Protein AF-A0AAU5PHC1-F1 (afdb_monomer)

Mean predicted aligned error: 9.06 Å

Nearest PDB structures (foldseek):
  3qk3-assembly1_A  TM=7.270E-01  e=2.973E-03  Homo sapiens
  3qk3-assembly1_C  TM=6.593E-01  e=1.874E-03  Homo sapiens
  1yhp-assembly1_A  TM=6.901E-01  e=7.479E-03  Dictyostelium discoideum
  1bd7-assembly1_B  TM=6.753E-01  e=7.923E-03  Rattus norvegicus
  1bd7-assembly1_A  TM=6.734E-01  e=8.892E-03  Rattus norvegicus

Sequence (109 aa):
MGKVTLFSEPNYGGKSWEIPVDGETYTRAATGLDKIASIKIDQSQGRTRTYCVALYGKLPKSPADFEDSQCEKFEEDTPDTGEAAGNGWIRASVRTEEFNKQADYFAGE

pLDDT: mean 76.1, std 15.81, range [40.91, 93.06]

Foldseek 3Di:
DWKKKFALAFQNDDDIAIDDQPQDKDWPVNRVHQWGFWMATRPVPDPPWQKKKWFAQDDQPDPVCVVPPPTDIDRHTGRGPPPSRNGTMMTIHTPDCCVVVVVVVPPDD

Radius of gyration: 14.25 Å; Cα contacts (8 Å, |Δi|>4): 230; chains: 1; bounding box: 30×21×46 Å

Solvent-accessible surface area (backbone atoms only — not comparable to full-atom values): 6240 Å² total; per-residue (Å²): 132,50,41,35,39,38,10,42,26,53,70,71,29,81,59,70,37,80,45,68,44,75,57,56,77,44,46,32,76,80,58,71,42,95,31,42,21,9,40,42,59,54,66,86,85,44,101,84,62,48,46,36,36,37,37,26,78,58,84,70,88,47,76,63,42,71,73,69,47,95,44,57,73,42,69,58,70,33,49,61,42,70,83,55,12,77,32,44,26,39,32,28,24,67,59,51,79,59,78,66,52,71,67,60,77,77,70,78,127

Secondary structure (DSSP, 8-state):
--EEEEEEEGGGEEEEEEEESSS-EEEHHHHT-S---EEEE-GGG-TT-EEEEEEESS---SHHHHHHS-PEEE-S-BS--GGGGG-SEEEEEEE-GGGGTTTSSSS--

Structure (mmCIF, N/CA/C/O backbone):
data_AF-A0AAU5PHC1-F1
#
_entry.id   AF-A0AAU5PHC1-F1
#
loop_
_atom_site.group_PDB
_atom_site.id
_atom_site.type_symbol
_atom_site.label_atom_id
_atom_site.label_alt_id
_atom_site.label_comp_id
_atom_site.label_asym_id
_atom_site.label_entity_id
_atom_site.label_seq_id
_atom_site.pdbx_PDB_ins_code
_atom_site.Cartn_x
_atom_site.Cartn_y
_atom_site.Cartn_z
_atom_site.occupancy
_atom_site.B_iso_or_equiv
_atom_site.auth_seq_id
_atom_site.auth_comp_id
_atom_site.auth_asym_id
_atom_site.auth_atom_id
_atom_site.pdbx_PDB_model_num
ATOM 1 N N . MET A 1 1 ? 15.097 -2.117 1.902 1.00 62.38 1 MET A N 1
ATOM 2 C CA . MET A 1 1 ? 13.796 -2.152 1.199 1.00 62.38 1 MET A CA 1
ATOM 3 C C . MET A 1 1 ? 12.898 -1.092 1.804 1.00 62.38 1 MET A C 1
ATOM 5 O O . MET A 1 1 ? 12.764 -1.086 3.023 1.00 62.38 1 MET A O 1
ATOM 9 N N . GLY A 1 2 ? 12.398 -0.145 1.007 1.00 77.19 2 GLY A N 1
ATOM 10 C CA . GLY A 1 2 ? 11.418 0.838 1.482 1.00 77.19 2 GLY A CA 1
ATOM 11 C C . GLY A 1 2 ? 10.062 0.176 1.726 1.00 77.19 2 GLY A C 1
ATOM 12 O O . GLY A 1 2 ? 9.789 -0.890 1.164 1.00 77.19 2 GLY A O 1
ATOM 13 N N . LYS A 1 3 ? 9.229 0.790 2.564 1.00 87.06 3 LYS A N 1
ATOM 14 C CA . LYS A 1 3 ? 7.878 0.310 2.870 1.00 87.06 3 LYS A CA 1
ATOM 15 C C . LYS A 1 3 ? 6.868 1.435 2.719 1.00 87.06 3 LYS A C 1
ATOM 17 O O . LYS A 1 3 ? 7.184 2.598 2.954 1.00 87.06 3 LYS A O 1
ATOM 22 N N . VAL A 1 4 ? 5.650 1.065 2.359 1.00 89.00 4 VAL A N 1
ATOM 23 C CA . VAL A 1 4 ? 4.509 1.976 2.294 1.00 89.00 4 VAL A CA 1
ATOM 24 C C . VAL A 1 4 ? 3.397 1.386 3.139 1.00 89.00 4 VAL A C 1
ATOM 26 O O . VAL A 1 4 ? 3.056 0.215 2.987 1.00 89.00 4 VAL A O 1
ATOM 29 N N . THR A 1 5 ? 2.830 2.189 4.029 1.00 92.19 5 THR A N 1
ATOM 30 C CA . THR A 1 5 ? 1.672 1.818 4.837 1.00 92.19 5 THR A CA 1
ATOM 31 C C . THR A 1 5 ? 0.423 2.464 4.255 1.00 92.19 5 THR A C 1
ATOM 33 O O . THR A 1 5 ? 0.339 3.681 4.126 1.00 92.19 5 THR A O 1
ATOM 36 N N . LEU A 1 6 ? -0.556 1.640 3.910 1.00 92.19 6 LEU A N 1
ATOM 37 C CA . LEU A 1 6 ? -1.870 2.041 3.426 1.00 92.19 6 LEU A CA 1
ATOM 38 C C . LEU A 1 6 ? -2.860 1.998 4.587 1.00 92.19 6 LEU A C 1
ATOM 40 O O . LEU A 1 6 ? -2.789 1.078 5.399 1.00 92.19 6 LEU A O 1
ATOM 44 N N . PHE A 1 7 ? -3.801 2.935 4.636 1.00 93.06 7 PHE A N 1
ATOM 45 C CA . PHE A 1 7 ? -4.801 3.038 5.699 1.00 93.06 7 PHE A CA 1
ATOM 46 C C . PHE A 1 7 ? -6.216 3.109 5.126 1.00 93.06 7 PHE A C 1
ATOM 48 O O . PHE A 1 7 ? -6.449 3.732 4.089 1.00 93.06 7 PHE A O 1
ATOM 55 N N . SER A 1 8 ? -7.180 2.494 5.813 1.00 92.31 8 SER A N 1
ATOM 56 C CA . SER A 1 8 ? -8.584 2.486 5.387 1.00 92.31 8 SER A CA 1
ATOM 57 C C . SER A 1 8 ? -9.341 3.778 5.690 1.00 92.31 8 SER A C 1
ATOM 59 O O . SER A 1 8 ? -10.416 3.996 5.134 1.00 92.31 8 SER A O 1
ATOM 61 N N . GLU A 1 9 ? -8.821 4.617 6.584 1.00 92.81 9 GLU A N 1
ATOM 62 C CA . GLU A 1 9 ? -9.421 5.899 6.968 1.00 92.81 9 GLU A CA 1
ATOM 63 C C . GLU A 1 9 ? -8.444 7.057 6.714 1.00 92.81 9 GLU A C 1
ATOM 65 O O . GLU A 1 9 ? -7.230 6.833 6.637 1.00 92.81 9 GLU A O 1
ATOM 70 N N . PRO A 1 10 ? -8.946 8.292 6.535 1.00 92.06 10 PRO A N 1
ATOM 71 C CA . PRO A 1 10 ? -8.084 9.461 6.412 1.00 92.06 10 PRO A CA 1
ATOM 72 C C . PRO A 1 10 ? -7.307 9.711 7.711 1.00 92.06 10 PRO A C 1
ATOM 74 O O . PRO A 1 10 ? -7.647 9.198 8.778 1.00 92.06 10 PRO A O 1
ATOM 77 N N . ASN A 1 11 ? -6.267 10.534 7.628 1.00 92.56 11 ASN A N 1
ATOM 78 C CA . ASN A 1 11 ? -5.362 10.889 8.722 1.00 92.56 11 ASN A CA 1
ATOM 79 C C . ASN A 1 11 ? -4.670 9.675 9.373 1.00 92.56 11 ASN A C 1
ATOM 81 O O . ASN A 1 11 ? -4.408 9.682 10.576 1.00 92.56 11 ASN A O 1
ATOM 85 N N . TYR A 1 12 ? -4.348 8.646 8.580 1.00 91.25 12 TYR A N 1
ATOM 86 C CA . TYR A 1 12 ? -3.665 7.420 9.019 1.00 91.25 12 TYR A CA 1
ATOM 87 C C . TYR A 1 12 ? -4.473 6.590 10.030 1.00 91.25 12 TYR A C 1
ATOM 89 O O . TYR A 1 12 ? -3.912 5.938 10.914 1.00 91.25 12 TYR A O 1
ATOM 97 N N . GLY A 1 13 ? -5.802 6.646 9.923 1.00 89.94 13 GLY A N 1
ATOM 98 C CA . GLY A 1 13 ? -6.726 5.943 10.807 1.00 89.94 13 GLY A CA 1
ATOM 99 C C . GLY A 1 13 ? -7.115 4.542 10.326 1.00 89.94 13 GLY A C 1
ATOM 100 O O . GLY A 1 13 ? -6.877 4.142 9.182 1.00 89.94 13 GLY A O 1
ATOM 101 N N . GLY A 1 14 ? -7.803 3.817 11.203 1.00 91.88 14 GLY A N 1
ATOM 102 C CA . GLY A 1 14 ? -8.453 2.556 10.867 1.00 91.88 14 GLY 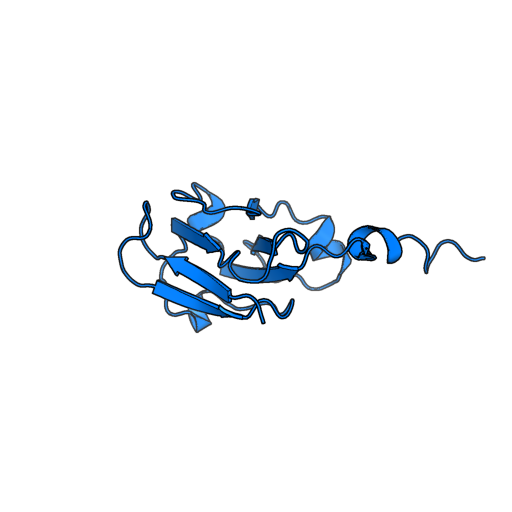A CA 1
ATOM 103 C C . GLY A 1 14 ? -7.497 1.389 10.661 1.00 91.88 14 GLY A C 1
ATOM 104 O O . GLY A 1 14 ? -6.485 1.244 11.348 1.00 91.88 14 GLY A O 1
ATOM 105 N N . LYS A 1 15 ? -7.859 0.505 9.729 1.00 93.00 15 LYS A N 1
ATOM 106 C CA . LYS A 1 15 ? -7.065 -0.671 9.385 1.00 93.00 15 LYS A CA 1
ATOM 107 C C . LYS A 1 15 ? -5.897 -0.249 8.506 1.00 93.00 15 LYS A C 1
ATOM 109 O O . LYS A 1 15 ? -6.085 0.508 7.556 1.00 93.00 15 LYS A O 1
ATOM 114 N N . SER A 1 16 ? -4.718 -0.784 8.795 1.00 92.44 16 SER A N 1
ATOM 115 C CA . SER A 1 16 ? -3.518 -0.533 8.012 1.00 92.44 16 SER A CA 1
ATOM 116 C C . SER A 1 16 ? -2.978 -1.800 7.359 1.00 92.44 16 SER A C 1
ATOM 118 O O . SER A 1 16 ? -3.215 -2.918 7.825 1.00 92.44 16 SER A O 1
ATOM 120 N N . TRP A 1 17 ? -2.262 -1.615 6.255 1.00 91.75 17 TRP A N 1
ATOM 121 C CA . TRP A 1 17 ? -1.538 -2.677 5.572 1.00 91.75 17 TRP A CA 1
ATOM 122 C C . TRP A 1 17 ? -0.220 -2.150 5.016 1.00 91.75 17 TRP A C 1
ATOM 124 O O . TRP A 1 17 ? -0.186 -1.107 4.367 1.00 91.75 17 TRP A O 1
ATOM 134 N N . GLU A 1 18 ? 0.867 -2.875 5.252 1.00 91.44 18 GLU A N 1
ATOM 135 C CA . GLU A 1 18 ? 2.189 -2.522 4.742 1.00 91.44 18 GLU A CA 1
ATOM 136 C C . GLU A 1 18 ? 2.484 -3.286 3.451 1.00 91.44 18 GLU A C 1
ATOM 138 O O . GLU A 1 18 ? 2.358 -4.510 3.400 1.00 91.44 18 GLU A O 1
ATOM 143 N N . ILE A 1 19 ? 2.918 -2.566 2.418 1.00 88.88 19 ILE A N 1
ATOM 144 C CA . ILE A 1 19 ? 3.426 -3.153 1.177 1.00 88.88 19 ILE A CA 1
ATOM 145 C C . ILE A 1 19 ? 4.910 -2.807 0.986 1.00 88.88 19 ILE A C 1
ATOM 147 O O . ILE A 1 19 ? 5.343 -1.697 1.328 1.00 88.88 19 ILE A O 1
ATOM 151 N N . PRO A 1 20 ? 5.715 -3.741 0.453 1.00 88.00 20 PRO A N 1
ATOM 152 C CA . PRO A 1 20 ? 7.093 -3.455 0.090 1.00 88.00 20 PRO A CA 1
ATOM 153 C C . PRO A 1 20 ? 7.149 -2.578 -1.166 1.00 88.00 20 PRO A C 1
ATOM 155 O O . PRO A 1 20 ? 6.331 -2.702 -2.078 1.00 88.00 20 PRO A O 1
ATOM 158 N N . VAL A 1 21 ? 8.157 -1.709 -1.236 1.00 84.69 21 VAL A N 1
ATOM 159 C CA . VAL A 1 21 ? 8.463 -0.940 -2.448 1.00 84.69 21 VAL A CA 1
ATOM 160 C C . VAL A 1 21 ? 9.317 -1.802 -3.385 1.00 84.69 21 VAL A C 1
ATOM 162 O O . VAL A 1 21 ? 10.533 -1.621 -3.462 1.00 84.69 21 VAL A O 1
ATOM 165 N N . ASP A 1 22 ? 8.680 -2.756 -4.060 1.00 84.38 22 ASP A N 1
ATOM 166 C CA . ASP A 1 22 ? 9.328 -3.674 -5.017 1.00 84.38 22 ASP A CA 1
ATOM 167 C C . ASP A 1 22 ? 8.972 -3.360 -6.485 1.00 84.38 22 ASP A C 1
ATOM 169 O O . ASP A 1 22 ? 9.568 -3.874 -7.422 1.00 84.38 22 ASP A O 1
ATOM 173 N N . GLY A 1 23 ? 8.010 -2.462 -6.716 1.00 81.50 23 GLY A N 1
ATOM 174 C CA . GLY A 1 23 ? 7.480 -2.171 -8.048 1.00 81.50 23 GLY A CA 1
ATOM 175 C C . GLY A 1 23 ? 6.432 -3.176 -8.529 1.00 81.50 23 GLY A C 1
ATOM 176 O O . GLY A 1 23 ? 5.930 -3.028 -9.645 1.00 81.50 23 GLY A O 1
ATOM 177 N N . GLU A 1 24 ? 6.057 -4.143 -7.694 1.00 83.38 24 GLU A N 1
ATOM 178 C CA . GLU A 1 24 ? 4.933 -5.046 -7.930 1.00 83.38 24 GLU A CA 1
ATOM 179 C C . GLU A 1 24 ? 3.577 -4.360 -7.717 1.00 83.38 24 GLU A C 1
ATOM 181 O O . GLU A 1 24 ? 3.448 -3.384 -6.970 1.00 83.38 24 GLU A O 1
ATOM 186 N N . THR A 1 25 ? 2.552 -4.884 -8.394 1.00 85.25 25 THR A N 1
ATOM 187 C CA . THR A 1 25 ? 1.174 -4.396 -8.273 1.00 85.25 25 THR A CA 1
ATOM 188 C C . THR A 1 25 ? 0.372 -5.330 -7.374 1.00 85.25 25 THR A C 1
ATOM 190 O O . THR A 1 25 ? 0.270 -6.527 -7.630 1.00 85.25 25 THR A O 1
ATOM 193 N N . TYR A 1 26 ? -0.245 -4.764 -6.346 1.00 86.00 26 TYR A N 1
ATOM 194 C CA . TYR A 1 26 ? -1.078 -5.444 -5.368 1.00 86.00 26 TYR A CA 1
ATOM 195 C C . TYR A 1 26 ? -2.546 -5.097 -5.604 1.00 86.00 26 TYR A C 1
ATOM 197 O O . TYR A 1 26 ? -2.881 -3.983 -6.006 1.00 86.00 26 TYR A O 1
ATOM 205 N N . THR A 1 27 ? -3.446 -6.040 -5.331 1.00 86.25 27 THR A N 1
ATOM 206 C CA . THR A 1 27 ? -4.883 -5.745 -5.297 1.00 86.25 27 THR A CA 1
ATOM 207 C C . THR A 1 27 ? -5.274 -5.220 -3.926 1.00 86.25 27 THR A C 1
ATOM 209 O O . TH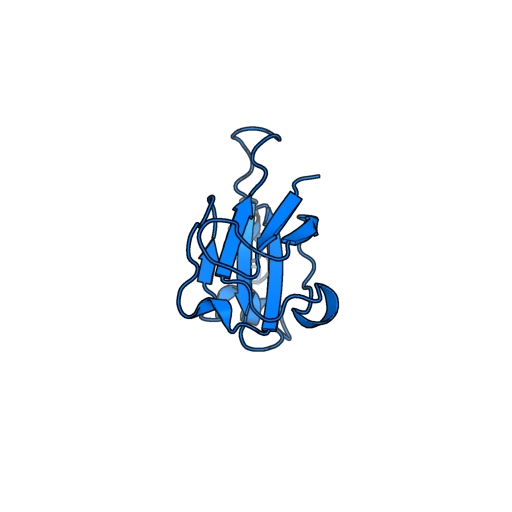R A 1 27 ? -4.790 -5.699 -2.902 1.00 86.25 27 THR A O 1
ATOM 212 N N . ARG A 1 28 ? -6.241 -4.303 -3.885 1.00 84.62 28 ARG A N 1
ATOM 213 C CA . ARG A 1 28 ? -6.879 -3.869 -2.639 1.00 84.62 28 ARG A CA 1
ATOM 214 C C . ARG A 1 28 ? -7.499 -5.050 -1.879 1.00 84.62 28 ARG A C 1
ATOM 216 O O . ARG A 1 28 ? -7.444 -5.112 -0.658 1.00 84.62 28 ARG A O 1
ATOM 223 N N . ALA A 1 29 ? -8.029 -6.036 -2.601 1.00 81.25 29 ALA A N 1
ATOM 224 C CA . ALA A 1 29 ? -8.524 -7.267 -1.991 1.00 81.25 29 ALA A CA 1
ATOM 225 C C . ALA A 1 29 ? -7.422 -8.028 -1.228 1.00 81.25 29 ALA A C 1
ATOM 227 O O . ALA A 1 29 ? -7.683 -8.534 -0.139 1.00 81.25 29 ALA A O 1
ATOM 228 N N . ALA A 1 30 ? -6.189 -8.062 -1.750 1.00 82.56 30 ALA A N 1
ATOM 229 C CA . ALA A 1 30 ? -5.055 -8.704 -1.083 1.00 82.56 30 ALA A CA 1
ATOM 230 C C . ALA A 1 30 ? -4.584 -7.952 0.172 1.00 82.56 30 ALA A C 1
ATOM 232 O O . ALA A 1 30 ? -4.064 -8.583 1.087 1.00 82.56 30 ALA A O 1
ATOM 233 N N . THR A 1 31 ? -4.793 -6.633 0.250 1.00 81.12 31 THR A N 1
ATOM 234 C CA . THR A 1 31 ? -4.493 -5.852 1.465 1.00 81.12 31 THR A CA 1
ATOM 235 C C . THR A 1 31 ? -5.580 -5.998 2.534 1.00 81.12 31 THR A C 1
ATOM 237 O O . THR A 1 31 ? -5.379 -5.646 3.697 1.00 81.12 31 THR A O 1
ATOM 240 N N . GLY A 1 32 ? -6.759 -6.510 2.159 1.00 83.44 32 GLY A N 1
ATOM 241 C CA . GLY A 1 32 ? -7.911 -6.633 3.049 1.00 83.44 32 GLY A CA 1
ATOM 242 C C . GLY A 1 32 ? -8.436 -5.284 3.554 1.00 83.44 32 GLY A C 1
ATOM 243 O O . GLY A 1 32 ? -9.088 -5.251 4.605 1.00 83.44 32 GLY A O 1
ATOM 244 N N . LEU A 1 33 ? -8.113 -4.191 2.857 1.00 86.38 33 LEU A N 1
ATOM 245 C CA . LEU A 1 33 ? -8.636 -2.850 3.106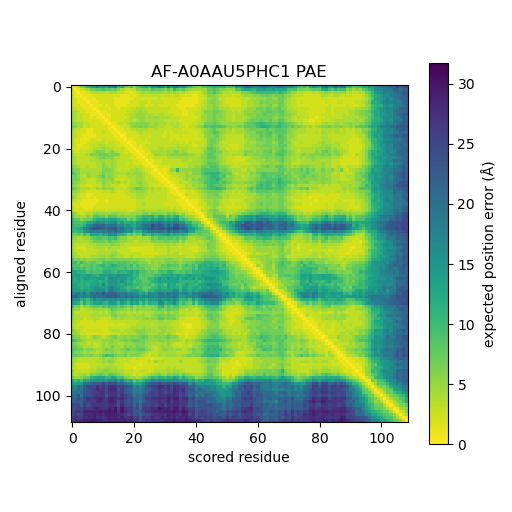 1.00 86.38 33 LEU A CA 1
ATOM 246 C C . LEU A 1 33 ? -9.871 -2.623 2.226 1.00 86.38 33 LEU A C 1
ATOM 248 O O . LEU A 1 33 ? -9.877 -2.984 1.054 1.00 86.38 33 LEU A O 1
ATOM 252 N N . ASP A 1 34 ? -10.925 -2.015 2.768 1.00 86.62 34 ASP A N 1
ATOM 253 C CA . ASP A 1 34 ? -12.128 -1.695 1.980 1.00 86.62 34 ASP A CA 1
ATOM 254 C C . ASP A 1 34 ? -11.875 -0.554 0.977 1.00 86.62 34 ASP A C 1
ATOM 256 O O . ASP A 1 34 ? -12.360 -0.574 -0.152 1.00 86.62 34 ASP A O 1
ATOM 260 N N . LYS A 1 35 ? -11.029 0.396 1.380 1.00 89.44 35 LYS A N 1
ATOM 261 C CA . LYS A 1 35 ? -10.564 1.567 0.630 1.00 89.44 35 LYS A CA 1
ATOM 262 C C . LYS A 1 35 ? -9.175 1.962 1.121 1.00 89.44 35 LYS A C 1
ATOM 264 O O . LYS A 1 35 ? -8.737 1.476 2.163 1.00 89.44 35 LYS A O 1
ATOM 269 N N . ILE A 1 36 ? -8.494 2.833 0.389 1.00 90.38 36 ILE A N 1
ATOM 270 C CA . ILE A 1 36 ? -7.181 3.365 0.774 1.00 90.38 36 ILE A CA 1
ATOM 271 C C . ILE A 1 36 ? -7.349 4.860 0.940 1.00 90.3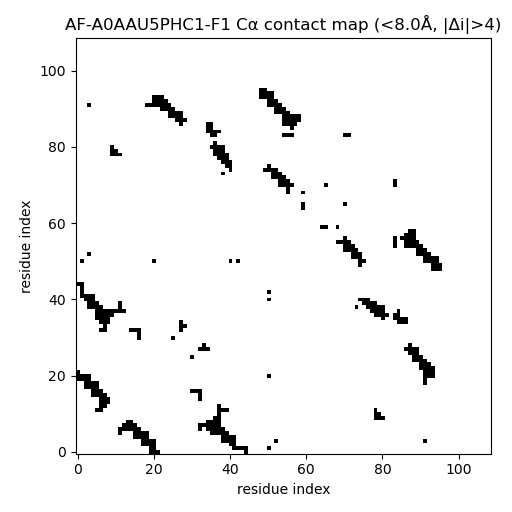8 36 ILE A C 1
ATOM 273 O O . ILE A 1 36 ? -7.220 5.573 -0.031 1.00 90.38 36 ILE A O 1
ATOM 277 N N . ALA A 1 37 ? -7.716 5.322 2.128 1.00 91.69 37 ALA A N 1
ATOM 278 C CA . ALA A 1 37 ? -8.036 6.730 2.349 1.00 91.69 37 ALA A CA 1
ATOM 279 C C . ALA A 1 37 ? -6.819 7.572 2.756 1.00 91.69 37 ALA A C 1
ATOM 281 O O . ALA A 1 37 ? -6.862 8.790 2.638 1.00 91.69 37 ALA A O 1
ATOM 282 N N . SER A 1 38 ? -5.740 6.953 3.239 1.00 92.69 38 SER A N 1
ATOM 283 C CA . SER A 1 38 ? -4.475 7.646 3.496 1.00 92.69 38 SER A CA 1
ATOM 284 C C . SER A 1 38 ? -3.273 6.722 3.312 1.00 92.69 38 SER A C 1
ATOM 286 O O . SER A 1 38 ? -3.391 5.493 3.363 1.00 92.69 38 SER A O 1
ATOM 288 N N . ILE A 1 39 ? -2.112 7.314 3.034 1.00 91.62 39 ILE A N 1
ATOM 289 C CA . ILE A 1 39 ? -0.883 6.610 2.657 1.00 91.62 39 ILE A CA 1
ATOM 290 C C . ILE A 1 39 ? 0.282 7.222 3.420 1.00 91.62 39 ILE A C 1
ATOM 292 O O . ILE A 1 39 ? 0.462 8.434 3.416 1.00 91.62 39 ILE A O 1
ATOM 296 N N . LYS A 1 40 ? 1.108 6.379 4.034 1.00 91.12 40 LYS A N 1
ATOM 297 C CA . LYS A 1 40 ? 2.337 6.786 4.709 1.00 91.12 40 LYS A CA 1
ATOM 298 C C . LYS A 1 40 ? 3.535 6.113 4.063 1.00 91.12 40 LYS A C 1
ATOM 300 O O . LYS A 1 40 ? 3.519 4.903 3.835 1.00 91.12 40 LYS A O 1
ATOM 305 N N . ILE A 1 41 ? 4.567 6.884 3.762 1.00 87.31 41 ILE A N 1
ATOM 306 C CA . ILE A 1 41 ? 5.735 6.426 3.018 1.00 87.31 41 ILE A CA 1
ATOM 307 C C . ILE A 1 41 ? 6.931 6.421 3.965 1.00 87.31 41 ILE A C 1
ATOM 309 O O . ILE A 1 41 ? 7.338 7.457 4.484 1.00 87.31 41 ILE A O 1
ATOM 313 N N . ASP A 1 42 ? 7.535 5.251 4.186 1.00 83.75 42 ASP A N 1
ATOM 314 C CA . ASP A 1 42 ? 8.730 5.153 5.020 1.00 83.75 42 ASP A CA 1
ATOM 315 C C . ASP A 1 42 ? 9.953 5.708 4.270 1.00 83.75 42 ASP A C 1
ATOM 317 O O . ASP A 1 42 ? 10.630 5.017 3.505 1.00 83.75 42 ASP A O 1
ATOM 321 N N . GLN A 1 43 ? 10.253 6.988 4.502 1.00 69.50 43 GLN A N 1
ATOM 322 C CA . GLN A 1 43 ? 11.424 7.675 3.943 1.00 69.50 43 GLN A CA 1
ATOM 323 C C . GLN A 1 43 ? 12.722 7.415 4.737 1.00 69.50 43 GLN A C 1
ATOM 325 O O . GLN A 1 43 ? 13.760 8.022 4.461 1.00 69.50 43 GLN A O 1
ATOM 330 N N . SER A 1 44 ? 12.704 6.487 5.702 1.00 63.19 44 SER A N 1
ATOM 331 C CA . SER A 1 44 ? 13.829 6.190 6.604 1.00 63.19 44 SER A CA 1
ATOM 332 C C . SER A 1 44 ? 15.109 5.760 5.863 1.00 63.19 44 SER A C 1
ATOM 334 O O . SER A 1 44 ? 16.220 5.898 6.370 1.00 63.19 44 SER A O 1
ATOM 336 N N . GLN A 1 45 ? 14.987 5.305 4.610 1.00 58.12 45 GLN A N 1
ATOM 337 C CA . GLN A 1 45 ? 16.104 4.798 3.803 1.00 58.12 45 GLN A CA 1
ATOM 338 C C . GLN A 1 45 ? 16.908 5.857 3.019 1.00 58.12 45 GLN A C 1
ATOM 340 O O . GLN A 1 45 ? 17.698 5.496 2.147 1.00 58.12 45 GLN A O 1
ATOM 345 N N . GLY A 1 46 ? 16.768 7.142 3.360 1.00 51.94 46 GLY A N 1
ATOM 346 C CA . GLY A 1 46 ? 17.668 8.209 2.914 1.00 51.94 46 GLY A CA 1
ATOM 347 C C . GLY A 1 46 ? 17.153 9.031 1.728 1.00 51.94 46 GLY A C 1
ATOM 348 O O . GLY A 1 46 ? 16.517 8.521 0.810 1.00 51.94 46 GLY A O 1
ATOM 349 N N . ARG A 1 47 ? 17.491 10.329 1.750 1.00 53.97 47 ARG A N 1
ATOM 350 C CA . ARG A 1 47 ? 17.039 11.422 0.857 1.00 53.97 47 ARG A CA 1
ATOM 351 C C . ARG A 1 47 ? 17.304 11.243 -0.653 1.00 53.97 47 ARG A C 1
ATOM 353 O O . ARG A 1 47 ? 17.062 12.171 -1.413 1.00 53.97 47 ARG A O 1
ATOM 360 N N . THR A 1 48 ? 17.834 10.106 -1.095 1.00 57.50 48 THR A N 1
ATOM 361 C CA . THR A 1 48 ? 18.252 9.871 -2.490 1.00 57.50 48 THR A CA 1
ATOM 362 C C . THR A 1 48 ? 17.244 9.037 -3.285 1.00 57.50 48 THR A C 1
ATOM 364 O O . THR A 1 48 ? 17.390 8.899 -4.493 1.00 57.50 48 THR A O 1
ATOM 367 N N . ARG A 1 49 ? 16.230 8.452 -2.636 1.00 65.69 49 ARG A N 1
ATOM 368 C CA . ARG A 1 49 ? 15.216 7.623 -3.301 1.00 65.69 49 ARG A CA 1
ATOM 369 C C . ARG A 1 49 ? 13.839 8.229 -3.093 1.00 65.69 49 ARG A C 1
ATOM 371 O O . ARG A 1 49 ? 13.304 8.174 -1.990 1.00 65.69 49 ARG A O 1
ATOM 378 N N . THR A 1 50 ? 13.270 8.779 -4.157 1.00 72.44 50 THR A N 1
ATOM 379 C CA . THR A 1 50 ? 11.867 9.189 -4.161 1.00 72.44 50 THR A CA 1
ATOM 380 C C . THR A 1 50 ? 11.01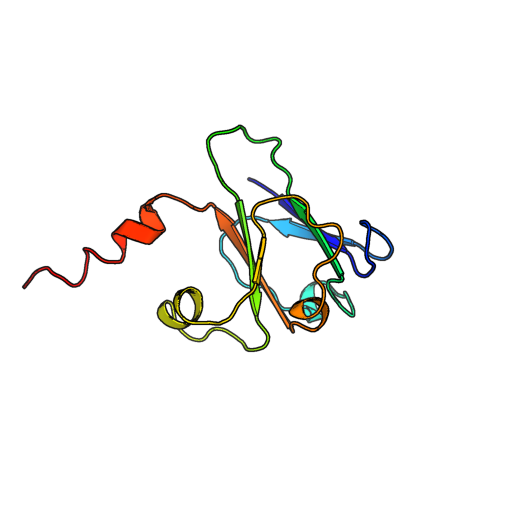6 7.939 -4.319 1.00 72.44 50 THR A C 1
ATOM 382 O O . THR A 1 50 ? 11.179 7.187 -5.276 1.00 72.44 50 THR A O 1
ATOM 385 N N . TYR A 1 51 ? 10.149 7.668 -3.356 1.00 77.56 51 TYR A N 1
ATOM 386 C CA . TYR A 1 51 ? 9.172 6.590 -3.456 1.00 77.56 51 TYR A CA 1
ATOM 387 C C . TYR A 1 51 ? 7.943 7.117 -4.185 1.00 77.56 51 TYR A C 1
ATOM 389 O O . TYR A 1 51 ? 7.576 8.269 -4.005 1.00 77.56 51 TYR A O 1
ATOM 397 N N . CYS A 1 52 ? 7.319 6.289 -5.011 1.00 79.31 52 CYS A N 1
ATOM 398 C CA . CYS A 1 52 ? 6.097 6.627 -5.718 1.00 79.31 52 CYS A CA 1
ATOM 399 C C . CYS A 1 52 ? 5.078 5.520 -5.481 1.00 79.31 52 CYS A C 1
ATOM 401 O O . CYS A 1 52 ? 5.351 4.341 -5.741 1.00 79.31 52 CYS A O 1
ATOM 403 N N . VAL A 1 53 ? 3.915 5.911 -4.973 1.00 84.94 53 VAL A N 1
ATOM 404 C CA . VAL A 1 53 ? 2.755 5.041 -4.807 1.00 84.94 53 VAL A CA 1
ATOM 405 C C . VAL A 1 53 ? 1.729 5.441 -5.847 1.00 84.94 53 VAL A C 1
ATOM 407 O O . VAL A 1 53 ? 1.304 6.589 -5.871 1.00 84.94 53 VAL A O 1
ATOM 410 N N . ALA A 1 54 ? 1.337 4.505 -6.698 1.00 85.75 54 ALA A N 1
ATOM 411 C CA . ALA A 1 54 ? 0.307 4.712 -7.701 1.00 85.75 54 ALA A CA 1
ATOM 412 C C . ALA A 1 54 ? -0.933 3.888 -7.351 1.00 85.75 54 ALA A C 1
ATOM 414 O O . ALA A 1 54 ? -0.840 2.682 -7.092 1.00 85.75 54 ALA A O 1
ATOM 415 N N . LEU A 1 55 ? -2.092 4.546 -7.361 1.00 84.69 55 LEU A N 1
ATOM 416 C CA . LEU A 1 55 ? -3.395 3.906 -7.205 1.00 84.69 55 LEU A CA 1
ATOM 417 C C . LEU A 1 55 ? -4.111 3.834 -8.558 1.00 84.69 55 LEU A C 1
ATOM 419 O O . LEU A 1 55 ? -4.303 4.856 -9.214 1.00 84.69 55 LEU A O 1
ATOM 423 N N . TYR A 1 56 ? -4.540 2.634 -8.956 1.00 81.44 56 TYR A N 1
ATOM 424 C CA . TYR A 1 56 ? -5.232 2.398 -10.224 1.00 81.44 56 TYR A CA 1
ATOM 425 C C . TYR A 1 56 ? -6.658 1.885 -10.000 1.00 81.44 56 TYR A C 1
ATOM 427 O O . TYR A 1 56 ? -6.904 0.954 -9.224 1.00 81.44 56 TYR A O 1
ATOM 435 N N . GLY A 1 57 ? -7.612 2.455 -10.739 1.00 78.94 57 GLY A N 1
ATOM 436 C CA . GLY A 1 57 ? -8.990 1.956 -10.784 1.00 78.94 57 GLY A CA 1
ATOM 437 C C . GLY A 1 57 ? -9.127 0.632 -11.552 1.00 78.94 57 GLY A C 1
ATOM 438 O O . GLY A 1 57 ? -9.986 -0.187 -11.233 1.00 78.94 57 GLY A O 1
ATOM 439 N N . LYS A 1 58 ? -8.243 0.383 -12.527 1.00 78.69 58 LYS A N 1
ATOM 440 C CA . LYS A 1 58 ? -8.187 -0.830 -13.363 1.00 78.69 58 LYS A CA 1
ATOM 441 C C . LYS A 1 58 ? -6.827 -1.518 -13.227 1.00 78.69 58 LYS A C 1
ATOM 443 O O . LYS A 1 58 ? -5.844 -0.857 -12.915 1.00 78.69 58 LYS A O 1
ATOM 448 N N . LEU A 1 59 ? -6.767 -2.825 -13.496 1.00 76.81 59 LEU A N 1
ATOM 449 C CA . LEU A 1 59 ? -5.495 -3.550 -13.559 1.00 76.81 59 LEU A CA 1
ATOM 450 C C . LEU A 1 59 ? -4.657 -3.015 -14.731 1.00 76.81 59 LEU A C 1
ATOM 452 O O . LEU A 1 59 ? -5.106 -3.164 -15.876 1.00 76.81 59 LEU A O 1
ATOM 456 N N . PRO A 1 60 ? -3.459 -2.461 -14.488 1.00 69.06 60 PRO A N 1
ATOM 457 C CA . PRO A 1 60 ? -2.550 -2.113 -15.568 1.00 69.06 60 PRO A CA 1
ATOM 458 C C . PRO A 1 60 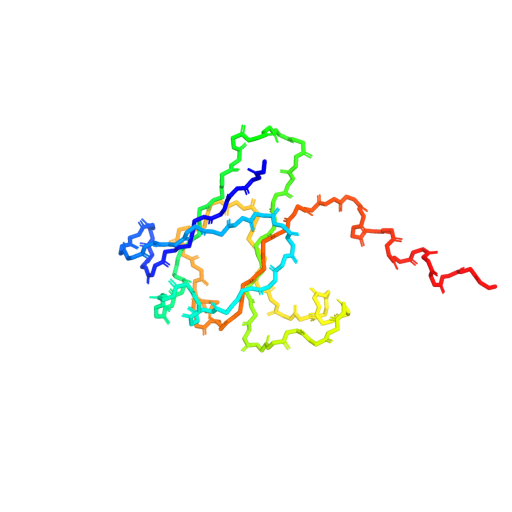? -2.071 -3.391 -16.267 1.00 69.06 60 PRO A C 1
ATOM 460 O O . PRO A 1 60 ? -1.526 -4.298 -15.639 1.00 69.06 60 PRO A O 1
ATOM 463 N N . LYS A 1 61 ? -2.316 -3.494 -17.579 1.00 72.19 61 LYS A N 1
ATOM 464 C CA . LYS A 1 61 ? -1.996 -4.694 -18.384 1.00 72.19 61 LYS A CA 1
ATOM 465 C C . LYS A 1 61 ? -0.650 -4.613 -19.102 1.00 72.19 61 LYS A C 1
ATOM 467 O O . LYS A 1 61 ? -0.207 -5.594 -19.695 1.00 72.19 61 LYS A O 1
ATOM 472 N N . SER A 1 62 ? -0.026 -3.442 -19.133 1.00 65.69 62 SER A N 1
ATOM 473 C CA . SER A 1 62 ? 1.188 -3.184 -19.910 1.00 65.69 62 SER A CA 1
ATOM 474 C C . SER A 1 62 ? 1.979 -2.035 -19.297 1.00 65.69 62 SER A C 1
ATOM 476 O O . SER A 1 62 ? 1.377 -1.195 -18.628 1.00 65.69 62 SER A O 1
ATOM 478 N N . PRO A 1 63 ? 3.299 -1.957 -19.552 1.00 61.69 63 PRO A N 1
ATOM 479 C CA . PRO A 1 63 ? 4.140 -0.895 -19.021 1.00 61.69 63 PRO A CA 1
ATOM 480 C C . PRO A 1 63 ? 3.633 0.515 -19.353 1.00 61.69 63 PRO A C 1
ATOM 482 O O . PRO A 1 63 ? 3.579 1.367 -18.474 1.00 61.69 63 PRO 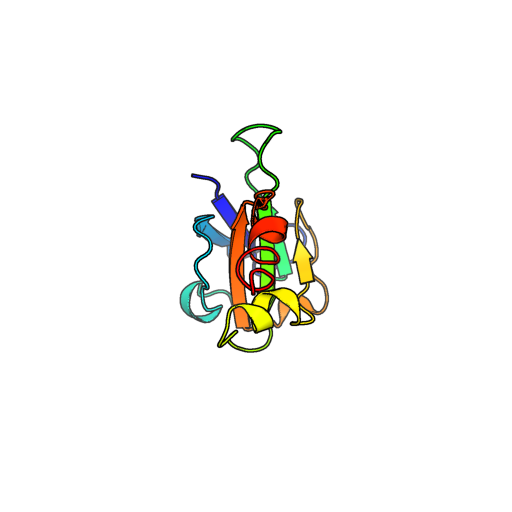A O 1
ATOM 485 N N . ALA A 1 64 ? 3.136 0.709 -20.578 1.00 63.81 64 ALA A N 1
ATOM 486 C CA . ALA A 1 64 ? 2.517 1.959 -21.015 1.00 63.81 64 ALA A CA 1
ATOM 487 C C . ALA A 1 64 ? 1.284 2.362 -20.181 1.00 63.81 64 ALA A C 1
ATOM 489 O O . ALA A 1 64 ? 1.041 3.545 -19.982 1.00 63.81 64 ALA A O 1
ATOM 490 N N . ASP A 1 65 ? 0.531 1.400 -19.631 1.00 63.31 65 ASP A N 1
ATOM 491 C CA . ASP A 1 65 ? -0.628 1.686 -18.771 1.00 63.31 65 ASP A CA 1
ATOM 492 C C . ASP A 1 65 ? -0.180 2.223 -17.399 1.00 63.31 65 ASP A C 1
ATOM 494 O O . ASP A 1 65 ? -0.957 2.888 -16.728 1.00 63.31 65 ASP A O 1
ATOM 498 N N . PHE A 1 66 ? 1.078 2.010 -16.986 1.00 62.94 66 PHE A N 1
ATOM 499 C CA . PHE A 1 66 ? 1.620 2.655 -15.785 1.00 62.94 66 PHE A CA 1
ATOM 500 C C . PHE A 1 66 ? 1.983 4.130 -16.006 1.00 62.94 66 PHE A C 1
ATOM 502 O O . PHE A 1 66 ? 2.000 4.887 -15.035 1.00 62.94 66 PHE A O 1
ATOM 509 N N . GLU A 1 67 ? 2.295 4.523 -17.244 1.00 58.06 67 GLU A N 1
ATOM 510 C CA . GLU A 1 67 ? 2.690 5.891 -17.604 1.00 58.06 67 GLU A CA 1
ATOM 511 C C . GLU A 1 67 ? 1.495 6.748 -18.036 1.00 58.06 67 GLU A C 1
ATOM 513 O O . GLU A 1 67 ? 1.412 7.909 -17.642 1.00 58.06 67 GLU A O 1
ATOM 518 N N . ASP A 1 68 ? 0.564 6.151 -18.787 1.00 48.84 68 ASP A N 1
ATOM 519 C CA . ASP A 1 68 ? -0.627 6.795 -19.355 1.00 48.84 68 ASP A CA 1
ATOM 520 C C . ASP A 1 68 ? -1.841 6.768 -18.416 1.00 48.84 68 ASP A C 1
ATOM 522 O O . ASP A 1 68 ? -2.717 7.631 -18.506 1.00 48.84 68 ASP A O 1
ATOM 526 N N . SER A 1 69 ? -1.919 5.804 -17.484 1.00 51.44 69 SER A N 1
ATOM 527 C CA . SER A 1 69 ? -3.069 5.770 -16.581 1.00 51.44 69 SER A CA 1
ATOM 528 C C . SER A 1 69 ? -3.102 7.037 -15.743 1.00 51.44 69 SER A C 1
ATOM 530 O O . SER A 1 69 ? -2.125 7.382 -15.079 1.00 51.44 69 SER A O 1
ATOM 532 N N . GLN A 1 70 ? -4.282 7.658 -15.734 1.00 54.28 70 GLN A N 1
ATOM 533 C CA . GLN A 1 70 ? -4.782 8.689 -14.821 1.00 54.28 70 GLN A CA 1
ATOM 534 C C . GLN A 1 70 ? -4.755 8.207 -13.354 1.00 54.28 70 GLN A C 1
ATOM 536 O O . GLN A 1 70 ? -5.769 8.167 -12.664 1.00 54.28 70 GLN A O 1
ATOM 541 N N . CYS A 1 71 ? -3.604 7.724 -12.905 1.00 60.00 71 CYS A N 1
ATOM 542 C CA . CYS A 1 71 ? -3.357 7.216 -11.577 1.00 60.00 71 CYS A CA 1
ATOM 543 C C . CYS A 1 71 ? -2.840 8.359 -10.717 1.00 60.00 71 CYS A C 1
ATOM 545 O O . CYS A 1 71 ? -2.000 9.157 -11.143 1.00 60.00 71 CYS A O 1
ATOM 547 N N . GLU A 1 72 ? -3.350 8.429 -9.495 1.00 73.38 72 GLU A N 1
ATOM 548 C CA . GLU A 1 72 ? -2.862 9.401 -8.535 1.00 73.38 72 GLU A CA 1
ATOM 549 C C . GLU A 1 72 ? -1.549 8.885 -7.949 1.00 73.38 72 GLU A C 1
ATOM 551 O O . GLU A 1 72 ? -1.463 7.736 -7.494 1.00 73.38 72 GLU A O 1
ATOM 556 N N . LYS A 1 73 ? -0.508 9.713 -8.063 1.00 79.62 73 LYS A N 1
ATOM 557 C CA . LYS A 1 73 ? 0.859 9.402 -7.648 1.00 79.62 73 LYS A CA 1
ATOM 558 C C . LYS A 1 73 ? 1.143 10.129 -6.344 1.00 79.62 73 LYS A C 1
ATOM 560 O O . LYS A 1 73 ? 1.073 11.352 -6.293 1.00 79.62 73 LYS A O 1
ATOM 565 N N . PHE A 1 74 ? 1.508 9.372 -5.320 1.00 83.56 74 PHE A N 1
ATOM 566 C CA . PHE A 1 74 ? 1.850 9.890 -4.002 1.00 83.56 74 PHE A CA 1
ATOM 567 C C . PHE A 1 74 ? 3.345 9.685 -3.763 1.00 83.56 74 PHE A C 1
ATOM 569 O O . PHE A 1 74 ? 3.835 8.551 -3.789 1.00 83.56 74 PHE A O 1
ATOM 576 N N . GLU A 1 75 ? 4.073 10.786 -3.584 1.00 82.12 75 GLU A N 1
ATOM 577 C CA . GLU A 1 75 ? 5.528 10.793 -3.348 1.00 82.12 75 GLU A CA 1
ATOM 578 C C . GLU A 1 75 ? 5.889 11.110 -1.883 1.00 82.12 75 GLU A C 1
ATOM 580 O O . GLU A 1 75 ? 7.027 10.920 -1.444 1.00 82.12 75 GLU A O 1
ATOM 585 N N . GLU A 1 76 ? 4.896 11.535 -1.103 1.00 84.62 76 GLU A N 1
ATOM 586 C CA . GLU A 1 76 ? 5.005 11.900 0.305 1.00 84.62 76 GLU A CA 1
ATOM 587 C C . GLU A 1 76 ? 3.818 11.371 1.120 1.00 84.62 76 GLU A C 1
ATOM 589 O O . GLU A 1 76 ? 2.845 10.832 0.580 1.00 84.62 76 GLU A O 1
ATOM 594 N N . ASP A 1 77 ? 3.920 11.506 2.441 1.00 89.56 77 ASP A N 1
ATOM 595 C CA . ASP A 1 77 ? 2.852 11.140 3.363 1.00 89.56 77 ASP A CA 1
ATOM 596 C C . ASP A 1 77 ? 1.565 11.890 3.007 1.00 89.56 77 ASP A C 1
ATOM 598 O O . ASP A 1 77 ? 1.498 13.117 3.045 1.00 89.56 77 ASP A O 1
ATOM 602 N N . THR A 1 78 ? 0.530 11.133 2.663 1.00 91.12 78 THR A N 1
ATOM 603 C CA . THR A 1 78 ? -0.737 11.667 2.181 1.00 91.12 78 THR A CA 1
ATOM 604 C C . THR A 1 78 ? -1.835 11.347 3.192 1.00 91.12 78 THR A C 1
ATOM 606 O O . THR A 1 78 ? -2.275 10.195 3.278 1.00 91.12 78 THR A O 1
ATOM 609 N N . PRO A 1 79 ? -2.297 12.340 3.972 1.00 90.81 79 PRO A N 1
ATOM 610 C CA . PRO A 1 79 ? -3.316 12.129 4.995 1.00 90.81 79 PRO A CA 1
ATOM 611 C C . PRO A 1 79 ? -4.722 11.927 4.416 1.00 90.81 79 PRO A C 1
ATOM 613 O O . PRO A 1 79 ? -5.580 11.423 5.131 1.00 90.81 79 PRO A O 1
ATOM 616 N N . ASP A 1 80 ? -4.976 12.293 3.161 1.00 91.62 80 ASP A N 1
ATOM 617 C CA . ASP A 1 80 ? -6.244 12.034 2.477 1.00 91.62 80 ASP A CA 1
ATOM 618 C C . ASP A 1 80 ? -5.997 11.851 0.976 1.00 91.62 80 ASP A C 1
ATOM 620 O O . ASP A 1 80 ? -5.406 12.716 0.334 1.00 91.62 80 ASP A O 1
ATOM 624 N N . THR A 1 81 ? -6.403 10.708 0.429 1.00 85.44 81 THR A N 1
ATOM 625 C CA . THR A 1 81 ? -6.246 10.374 -0.999 1.00 85.44 81 THR A CA 1
ATOM 626 C C . THR A 1 81 ? -7.477 10.739 -1.834 1.00 85.44 81 THR A C 1
ATOM 628 O O . THR A 1 81 ? -7.573 10.314 -2.981 1.00 85.44 81 THR A O 1
ATOM 631 N N . GLY A 1 82 ? -8.482 11.401 -1.252 1.00 87.44 82 GLY A N 1
ATOM 632 C CA . GLY A 1 82 ? -9.697 11.832 -1.936 1.00 87.44 82 GLY A CA 1
ATOM 633 C C . GLY A 1 82 ? -10.349 10.762 -2.819 1.00 87.44 82 GLY A C 1
ATOM 634 O O . GLY A 1 82 ? -10.678 9.655 -2.378 1.00 87.44 82 GLY A O 1
ATOM 635 N N . GLU A 1 83 ? -10.536 11.104 -4.093 1.00 82.62 83 GLU A N 1
ATOM 636 C CA . GLU A 1 83 ? -11.198 10.261 -5.095 1.00 82.62 83 GLU A CA 1
ATOM 637 C C . GLU A 1 83 ? -10.425 8.965 -5.394 1.00 82.62 83 GLU A C 1
ATOM 639 O O . GLU A 1 83 ? -11.033 7.946 -5.738 1.00 82.62 83 GLU A O 1
ATOM 644 N N . ALA A 1 84 ? -9.106 8.941 -5.174 1.00 80.25 84 ALA A N 1
ATOM 645 C CA . ALA A 1 84 ? -8.292 7.747 -5.367 1.00 80.25 84 ALA A CA 1
ATOM 646 C C . ALA A 1 84 ? -8.531 6.666 -4.299 1.00 80.25 84 ALA A C 1
ATOM 648 O O . ALA A 1 84 ? -8.122 5.518 -4.495 1.00 80.25 84 ALA A O 1
ATOM 649 N N . ALA A 1 85 ? -9.251 6.968 -3.209 1.00 84.62 85 ALA A N 1
ATOM 650 C CA . ALA A 1 85 ? -9.513 5.996 -2.147 1.00 84.62 85 ALA A CA 1
ATOM 651 C C . ALA A 1 85 ? -10.294 4.759 -2.614 1.00 84.62 85 ALA A C 1
ATOM 653 O O . ALA A 1 85 ? -10.148 3.670 -2.049 1.00 84.62 85 ALA A O 1
ATOM 654 N N . GLY A 1 86 ? -11.108 4.922 -3.662 1.00 82.69 86 GLY A N 1
ATOM 655 C CA . GLY A 1 86 ? -11.904 3.858 -4.270 1.00 82.69 86 GLY A CA 1
ATOM 656 C C . GLY A 1 86 ? -11.126 2.937 -5.213 1.00 82.69 86 GLY A C 1
ATOM 657 O O . GLY A 1 86 ? -11.692 1.942 -5.676 1.00 82.69 86 GLY A O 1
ATOM 658 N N . ASN A 1 87 ? -9.850 3.219 -5.488 1.00 85.88 87 ASN A N 1
ATOM 659 C CA . ASN A 1 87 ? -9.053 2.450 -6.438 1.00 85.88 87 ASN A CA 1
ATOM 660 C C . ASN A 1 87 ? -8.788 1.016 -5.952 1.00 85.88 87 ASN A C 1
ATOM 662 O O . ASN A 1 87 ? -8.723 0.726 -4.754 1.00 85.88 87 ASN A O 1
ATOM 666 N N . GLY A 1 88 ? -8.708 0.086 -6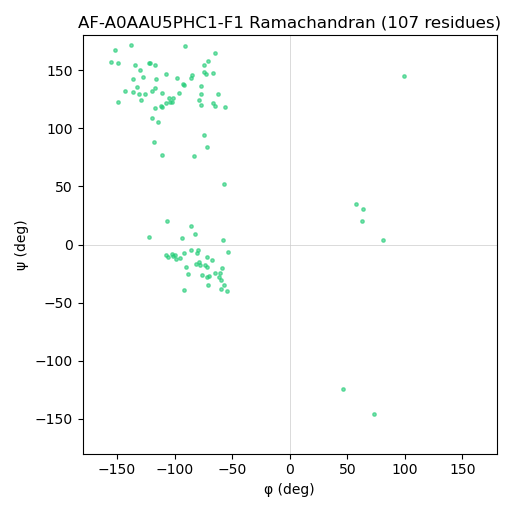.904 1.00 83.44 88 GLY A N 1
ATOM 667 C CA . GLY A 1 88 ? -8.650 -1.355 -6.639 1.00 83.44 88 GLY A CA 1
ATOM 668 C C . GLY A 1 88 ? -7.244 -1.949 -6.683 1.00 83.44 88 GLY A C 1
ATOM 669 O O . GLY A 1 88 ? -7.061 -3.092 -6.266 1.00 83.44 88 GLY A O 1
ATOM 670 N N . TRP A 1 89 ? -6.265 -1.201 -7.186 1.00 86.31 89 TRP A N 1
ATOM 671 C CA . TRP A 1 89 ? -4.910 -1.683 -7.444 1.00 86.31 89 TRP A CA 1
ATOM 672 C C . TRP A 1 89 ? -3.879 -0.669 -6.968 1.00 86.31 89 TRP A C 1
ATOM 674 O O . TRP A 1 89 ? -4.081 0.536 -7.100 1.00 86.31 89 TRP A O 1
ATOM 684 N N . ILE A 1 90 ? -2.775 -1.169 -6.422 1.00 87.56 90 ILE A N 1
ATOM 685 C CA . ILE A 1 90 ? -1.740 -0.376 -5.766 1.00 87.56 90 ILE A CA 1
ATOM 686 C C . ILE A 1 90 ? -0.387 -0.816 -6.285 1.00 87.56 90 ILE A C 1
ATOM 688 O O . ILE A 1 90 ? -0.107 -2.010 -6.330 1.00 87.56 90 ILE A O 1
ATOM 692 N N . ARG A 1 91 ? 0.481 0.135 -6.606 1.00 86.81 91 ARG A N 1
ATOM 693 C CA . ARG A 1 91 ? 1.877 -0.135 -6.936 1.00 86.81 91 ARG A CA 1
ATOM 694 C C . ARG A 1 91 ? 2.769 0.797 -6.139 1.00 86.81 91 ARG A C 1
ATOM 696 O O . ARG A 1 91 ? 2.545 2.001 -6.153 1.00 86.81 91 ARG A O 1
ATOM 703 N N . ALA A 1 92 ? 3.778 0.251 -5.472 1.00 86.69 92 ALA A N 1
ATOM 704 C CA . ALA A 1 92 ? 4.791 1.036 -4.777 1.00 86.69 92 ALA A CA 1
ATOM 705 C C . ALA A 1 92 ? 6.154 0.772 -5.416 1.00 86.69 92 ALA A C 1
ATOM 707 O O . ALA A 1 92 ? 6.641 -0.356 -5.404 1.00 86.69 92 ALA A O 1
ATOM 708 N N . SER A 1 93 ? 6.769 1.808 -5.979 1.00 83.06 93 SER A N 1
ATOM 709 C CA . SER A 1 93 ? 8.057 1.725 -6.675 1.00 83.06 93 SER A CA 1
ATOM 710 C C . SER A 1 93 ? 8.984 2.854 -6.251 1.00 83.06 93 SER A C 1
ATOM 712 O O . SER A 1 93 ? 8.532 3.926 -5.858 1.00 83.06 93 SER A O 1
ATOM 714 N N . VAL A 1 94 ? 10.293 2.640 -6.361 1.00 78.56 94 VAL A N 1
ATOM 715 C CA . VAL A 1 94 ? 11.247 3.749 -6.300 1.00 78.56 94 VAL A CA 1
ATOM 716 C C . VAL A 1 94 ? 11.205 4.464 -7.646 1.00 78.56 94 VAL A C 1
ATOM 718 O O . VAL A 1 94 ? 11.321 3.829 -8.691 1.00 78.56 94 VAL A O 1
ATOM 721 N N . ARG A 1 95 ? 11.059 5.786 -7.626 1.00 68.81 95 ARG A N 1
ATOM 722 C CA . ARG A 1 95 ? 11.307 6.653 -8.772 1.00 68.81 95 ARG A CA 1
ATOM 723 C C . ARG A 1 95 ? 12.816 6.695 -8.992 1.00 68.81 95 ARG A C 1
ATOM 725 O O . ARG A 1 95 ? 13.518 7.558 -8.473 1.00 68.81 95 ARG A O 1
ATOM 732 N N . THR A 1 96 ? 13.337 5.706 -9.702 1.00 55.75 96 THR A N 1
ATOM 733 C CA . THR A 1 96 ? 14.660 5.801 -10.309 1.00 55.75 96 THR A CA 1
ATOM 734 C C . THR A 1 96 ? 14.562 6.718 -11.529 1.00 55.75 96 THR A C 1
ATOM 736 O O . THR A 1 96 ? 13.543 6.744 -12.222 1.00 55.75 96 THR A O 1
ATOM 739 N N . GLU A 1 97 ? 15.634 7.450 -11.844 1.00 49.97 97 GLU A N 1
ATOM 740 C CA . GLU A 1 97 ? 15.802 8.140 -13.139 1.00 49.97 97 GLU A CA 1
ATOM 741 C C . GLU A 1 97 ? 15.632 7.184 -14.348 1.00 49.97 97 GLU A C 1
ATOM 743 O O . GLU A 1 97 ? 15.563 7.621 -15.490 1.00 49.97 97 GLU A O 1
ATOM 748 N N . GLU A 1 98 ? 15.491 5.875 -14.113 1.00 45.56 98 GLU A N 1
ATOM 749 C CA . GLU A 1 98 ? 15.116 4.856 -15.095 1.00 45.56 98 GLU A CA 1
ATOM 750 C C . GLU A 1 98 ? 13.677 4.954 -15.620 1.00 45.56 98 GLU A C 1
ATOM 752 O O . GLU A 1 98 ? 13.411 4.378 -16.672 1.00 45.56 98 GLU A O 1
ATOM 757 N N . PHE A 1 99 ? 12.780 5.740 -15.005 1.00 45.75 99 PHE A N 1
ATOM 758 C CA . PHE A 1 99 ? 11.546 6.150 -15.699 1.00 45.75 99 PHE A CA 1
ATOM 759 C C . PHE A 1 99 ? 11.856 6.950 -16.981 1.00 45.75 99 PHE A C 1
ATOM 761 O O . PHE A 1 99 ? 11.076 6.914 -17.920 1.00 45.75 99 PHE A O 1
ATOM 768 N N . ASN A 1 100 ? 13.024 7.603 -17.070 1.00 42.00 100 ASN A N 1
ATOM 769 C CA . ASN A 1 100 ? 13.475 8.298 -18.283 1.00 42.00 100 ASN A CA 1
ATOM 770 C C . ASN A 1 100 ? 14.330 7.434 -19.224 1.00 42.00 100 ASN A C 1
ATOM 772 O O . ASN A 1 100 ? 14.645 7.884 -20.322 1.00 42.00 100 ASN A O 1
ATOM 776 N N . LYS A 1 101 ? 14.729 6.212 -18.841 1.00 41.44 101 LYS A N 1
ATOM 777 C CA . LYS A 1 101 ? 15.601 5.366 -19.684 1.00 41.44 101 LYS A CA 1
ATOM 778 C C . LYS A 1 101 ? 14.880 4.255 -20.435 1.00 41.44 101 LYS A C 1
ATOM 780 O O . LYS A 1 101 ? 15.480 3.648 -21.315 1.00 41.44 101 LYS A O 1
ATOM 785 N N . GLN A 1 102 ? 13.598 4.026 -20.160 1.00 43.47 102 GLN A N 1
ATOM 786 C CA . GLN A 1 102 ? 12.773 3.168 -21.016 1.00 43.47 102 GLN A CA 1
ATOM 787 C C . GLN A 1 102 ? 12.266 3.900 -22.276 1.00 43.47 102 GLN A C 1
ATOM 789 O O . GLN A 1 102 ? 11.760 3.254 -23.187 1.00 43.47 102 GLN A O 1
ATOM 794 N N . ALA A 1 103 ? 12.493 5.219 -22.372 1.00 45.44 103 ALA A N 1
ATOM 795 C CA . ALA A 1 103 ? 12.280 6.019 -23.579 1.00 45.44 103 ALA A CA 1
ATOM 796 C C . ALA A 1 103 ? 13.439 5.932 -24.598 1.00 45.44 103 ALA A C 1
ATOM 798 O O . ALA A 1 103 ? 13.247 6.268 -25.761 1.00 45.44 103 ALA A O 1
ATOM 799 N N . ASP A 1 104 ? 14.623 5.455 -24.195 1.00 44.66 104 ASP A N 1
ATOM 800 C CA . ASP A 1 104 ? 15.806 5.396 -25.075 1.00 44.66 104 ASP A CA 1
ATOM 801 C C . ASP A 1 104 ? 16.040 4.000 -25.683 1.00 44.66 104 ASP A C 1
ATOM 803 O O . ASP A 1 104 ? 16.842 3.841 -26.594 1.00 44.66 104 ASP A O 1
ATOM 807 N N . TYR A 1 105 ? 15.313 2.967 -25.235 1.00 46.44 105 TYR A N 1
ATOM 808 C CA . TYR A 1 105 ? 15.489 1.601 -25.758 1.00 46.44 105 TYR A CA 1
ATOM 809 C C . TYR A 1 105 ? 14.671 1.3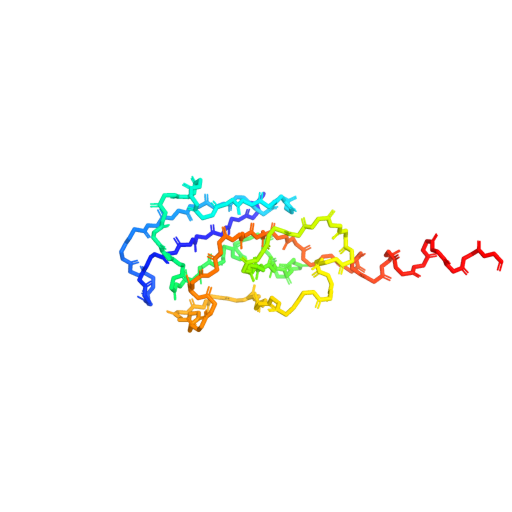00 -27.030 1.00 46.44 105 TYR A C 1
ATOM 811 O O . TYR A 1 105 ? 14.818 0.229 -27.609 1.00 46.44 105 TYR A O 1
ATOM 819 N N . PHE A 1 106 ? 13.826 2.235 -27.483 1.00 50.59 106 PHE A N 1
ATOM 820 C CA . PHE A 1 106 ? 13.038 2.110 -28.722 1.00 50.59 106 PHE A CA 1
ATOM 821 C C . PHE A 1 106 ? 13.295 3.234 -29.742 1.00 50.59 106 PHE A C 1
ATOM 823 O O . PHE A 1 106 ? 12.622 3.287 -30.765 1.00 50.59 106 PHE A O 1
ATOM 830 N N . ALA A 1 107 ? 14.269 4.117 -29.496 1.00 45.53 107 ALA A N 1
ATOM 831 C CA . ALA A 1 107 ? 14.671 5.178 -30.429 1.00 45.53 107 ALA A CA 1
ATOM 832 C C . ALA A 1 107 ? 16.025 4.893 -31.112 1.00 45.53 107 ALA A C 1
ATOM 834 O O . ALA A 1 107 ? 16.693 5.810 -31.584 1.00 45.53 107 ALA A O 1
ATOM 835 N N . GLY A 1 108 ? 16.444 3.624 -31.132 1.00 52.47 108 GLY A N 1
ATOM 836 C CA . GLY A 1 108 ? 17.634 3.155 -31.832 1.00 52.47 108 GLY A CA 1
ATOM 837 C C . GLY A 1 108 ? 17.274 2.285 -33.031 1.00 52.47 108 GLY A C 1
ATOM 838 O O . GLY A 1 108 ? 17.420 1.069 -32.946 1.00 52.47 108 GLY A O 1
ATOM 839 N N . GLU A 1 109 ? 16.840 2.911 -34.124 1.00 40.91 109 GLU A N 1
ATOM 840 C CA . GLU A 1 109 ? 16.983 2.398 -35.497 1.00 40.91 109 GLU A CA 1
ATOM 841 C C . GLU A 1 109 ? 17.451 3.526 -36.423 1.00 40.91 109 GLU A C 1
ATOM 843 O O . GLU A 1 109 ? 16.849 4.625 -36.374 1.00 40.91 109 GLU A O 1
#